Protein AF-A0A961C0J7-F1 (afdb_monomer_lite)

Secondary structure (DSSP, 8-state):
-HHHHHHHHTTEE-SS--GGGEEEETTEEEE---TT-EETTTSTTHHHHHHHHHHHHHHHHHTTT----HHHHHHHHHHHH-

pLDDT: mean 95.62, std 3.67, range [72.44, 98.31]

Sequence (82 aa):
REAMAILTQDGWVHGDLSPYNILAAGPRLVIIDLPQILSLTGHDRGFEYLRRDCTNVCRWFTARGLAADPEELYDDLLRHAF

Structure (mmCIF, N/CA/C/O backbone):
data_AF-A0A961C0J7-F1
#
_entry.id   AF-A0A961C0J7-F1
#
loop_
_atom_site.group_PDB
_atom_site.id
_atom_site.type_symbol
_atom_site.label_atom_id
_atom_site.label_alt_id
_atom_site.label_comp_id
_atom_site.label_asym_id
_atom_site.label_entity_id
_atom_site.label_seq_id
_atom_site.pdbx_PDB_ins_code
_atom_site.Cartn_x
_atom_site.Cartn_y
_atom_site.Cartn_z
_atom_site.occupancy
_atom_site.B_iso_or_equiv
_atom_site.auth_seq_id
_atom_site.auth_comp_id
_atom_site.auth_asym_id
_atom_site.auth_atom_id
_atom_site.pdbx_PDB_model_num
ATOM 1 N N . ARG A 1 1 ? -7.873 -3.930 1.839 1.00 89.56 1 ARG A N 1
ATOM 2 C CA . ARG A 1 1 ? -7.202 -5.158 1.357 1.00 89.56 1 ARG A CA 1
ATOM 3 C C . ARG A 1 1 ? -7.601 -5.438 -0.089 1.00 89.56 1 ARG A C 1
ATOM 5 O O . ARG A 1 1 ? -6.771 -5.201 -0.945 1.00 89.56 1 ARG A O 1
ATOM 12 N N . GLU A 1 2 ? -8.866 -5.764 -0.375 1.00 93.06 2 GLU A N 1
ATOM 13 C CA . GLU A 1 2 ? -9.374 -6.105 -1.726 1.00 93.06 2 GLU A CA 1
ATOM 14 C C . GLU A 1 2 ? -8.889 -5.193 -2.871 1.00 93.06 2 GLU A C 1
ATOM 16 O O . GLU A 1 2 ? -8.324 -5.687 -3.836 1.00 93.06 2 GLU A O 1
ATOM 21 N N . ALA A 1 3 ? -9.013 -3.866 -2.749 1.00 94.06 3 ALA A N 1
ATOM 22 C CA . ALA A 1 3 ? -8.563 -2.947 -3.804 1.00 94.06 3 ALA A CA 1
ATOM 23 C C . ALA A 1 3 ? -7.057 -3.055 -4.122 1.00 94.06 3 ALA A C 1
ATOM 25 O O . ALA A 1 3 ? -6.663 -2.958 -5.280 1.00 94.06 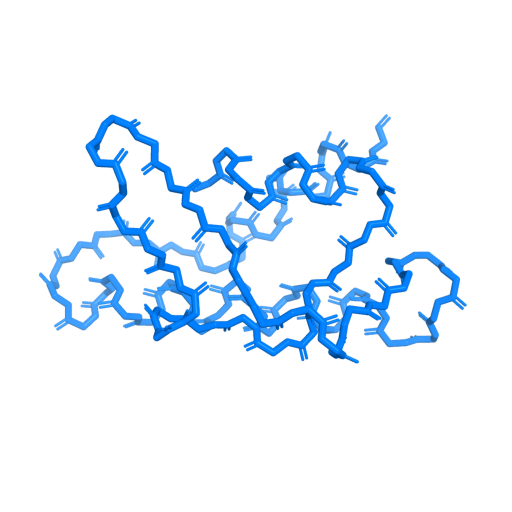3 ALA A O 1
ATOM 26 N N . MET A 1 4 ? -6.215 -3.281 -3.106 1.00 95.75 4 MET A N 1
ATOM 27 C CA . MET A 1 4 ? -4.781 -3.513 -3.314 1.00 95.75 4 MET A CA 1
ATOM 28 C C . MET A 1 4 ? -4.526 -4.900 -3.911 1.00 95.75 4 MET A C 1
ATOM 30 O O . MET A 1 4 ? -3.611 -5.043 -4.713 1.00 95.75 4 MET A O 1
ATOM 34 N N . ALA A 1 5 ? -5.334 -5.904 -3.552 1.00 95.81 5 ALA A N 1
ATOM 35 C CA . ALA A 1 5 ? -5.217 -7.255 -4.097 1.00 95.81 5 ALA A CA 1
ATOM 36 C C . ALA A 1 5 ? -5.509 -7.275 -5.599 1.00 95.81 5 ALA A C 1
ATOM 38 O O . ALA A 1 5 ? -4.702 -7.813 -6.342 1.00 95.81 5 ALA A O 1
ATOM 39 N N . ILE A 1 6 ? -6.574 -6.601 -6.045 1.00 95.12 6 ILE A N 1
ATOM 40 C CA . ILE A 1 6 ? -6.907 -6.460 -7.473 1.00 95.12 6 ILE A CA 1
ATOM 41 C C . ILE A 1 6 ? -5.766 -5.772 -8.232 1.00 95.12 6 ILE A C 1
ATOM 43 O O . ILE A 1 6 ? -5.309 -6.272 -9.253 1.00 95.12 6 ILE A O 1
ATOM 47 N N . LEU A 1 7 ? -5.246 -4.658 -7.704 1.00 95.12 7 LEU A N 1
ATOM 48 C CA . LEU A 1 7 ? -4.131 -3.949 -8.338 1.00 95.12 7 LEU A CA 1
ATOM 49 C C . LEU A 1 7 ? -2.884 -4.843 -8.474 1.00 95.12 7 LEU A C 1
ATOM 51 O O . LEU A 1 7 ? -2.246 -4.868 -9.523 1.00 95.12 7 LEU A O 1
ATOM 55 N N . THR A 1 8 ? -2.575 -5.601 -7.418 1.00 96.50 8 THR A N 1
ATOM 56 C CA . THR A 1 8 ? -1.437 -6.532 -7.374 1.00 96.50 8 THR A CA 1
ATOM 57 C C . THR A 1 8 ? -1.638 -7.713 -8.334 1.00 96.50 8 THR A C 1
ATOM 59 O O . THR A 1 8 ? -0.700 -8.084 -9.035 1.00 96.50 8 THR A O 1
ATOM 62 N N . GLN A 1 9 ? -2.855 -8.268 -8.404 1.00 96.69 9 GLN A N 1
ATOM 63 C CA . GLN A 1 9 ? -3.266 -9.329 -9.338 1.00 96.69 9 GLN A CA 1
ATOM 64 C C . GLN A 1 9 ? -3.067 -8.926 -10.795 1.00 96.69 9 GLN A C 1
ATOM 66 O O . GLN A 1 9 ? -2.598 -9.724 -11.602 1.00 96.69 9 GLN A O 1
ATOM 71 N N . ASP A 1 10 ? -3.359 -7.668 -11.114 1.00 96.00 10 ASP A N 1
ATOM 72 C CA . ASP A 1 10 ? -3.153 -7.112 -12.449 1.00 96.00 10 ASP A CA 1
ATOM 73 C C . ASP A 1 10 ? -1.665 -6.826 -12.753 1.00 96.00 10 ASP A C 1
ATOM 75 O O . ASP A 1 10 ? -1.329 -6.311 -13.822 1.00 96.00 10 ASP A O 1
ATOM 79 N N . GLY A 1 11 ? -0.754 -7.170 -11.835 1.00 96.56 11 GLY A N 1
ATOM 80 C CA . GLY A 1 11 ? 0.690 -7.018 -11.991 1.00 96.56 11 GLY A CA 1
ATOM 81 C C . GLY A 1 11 ? 1.199 -5.609 -11.694 1.00 96.56 11 GLY A C 1
ATOM 82 O O . GLY A 1 11 ? 2.313 -5.266 -12.107 1.00 96.56 11 GLY A O 1
ATOM 83 N N . TRP A 1 12 ? 0.414 -4.795 -10.984 1.00 97.38 12 TRP A N 1
ATOM 84 C CA . TRP A 1 12 ? 0.728 -3.400 -10.699 1.00 97.38 12 TRP A CA 1
ATOM 85 C C . TRP A 1 12 ? 0.931 -3.117 -9.214 1.00 97.38 12 TRP A C 1
ATOM 87 O O . TRP A 1 12 ? 0.348 -3.733 -8.326 1.00 97.38 12 TRP A O 1
ATOM 97 N N . VAL A 1 13 ? 1.742 -2.100 -8.953 1.00 97.50 13 VAL A N 1
ATOM 98 C CA . VAL A 1 13 ? 1.936 -1.490 -7.641 1.00 97.50 13 VAL A CA 1
ATOM 99 C C . VAL A 1 13 ? 1.681 -0.004 -7.803 1.00 97.50 13 VAL A C 1
ATOM 101 O O . VAL A 1 13 ? 2.171 0.596 -8.758 1.00 97.50 13 VAL A O 1
ATOM 104 N N . HIS A 1 14 ? 0.924 0.605 -6.889 1.00 97.44 14 HIS A N 1
ATOM 105 C CA . HIS A 1 14 ? 0.660 2.043 -6.960 1.00 97.44 14 HIS A CA 1
ATOM 106 C C . HIS A 1 14 ? 1.954 2.843 -6.830 1.00 97.44 14 HIS A C 1
ATOM 108 O O . HIS A 1 14 ? 2.111 3.874 -7.476 1.00 97.44 14 HIS A O 1
ATOM 114 N N . GLY A 1 15 ? 2.864 2.400 -5.964 1.00 96.06 15 GLY A N 1
ATOM 115 C CA . GLY A 1 15 ? 4.199 2.965 -5.863 1.00 96.06 15 GLY A CA 1
ATOM 116 C C . GLY A 1 15 ? 4.266 4.247 -5.050 1.00 96.06 15 GLY A C 1
ATOM 117 O O . GLY A 1 15 ? 5.366 4.743 -4.865 1.00 96.06 15 GLY A O 1
ATOM 118 N N . ASP A 1 16 ? 3.148 4.753 -4.524 1.00 96.56 16 ASP A N 1
ATOM 119 C CA . ASP A 1 16 ? 3.047 5.872 -3.569 1.00 96.56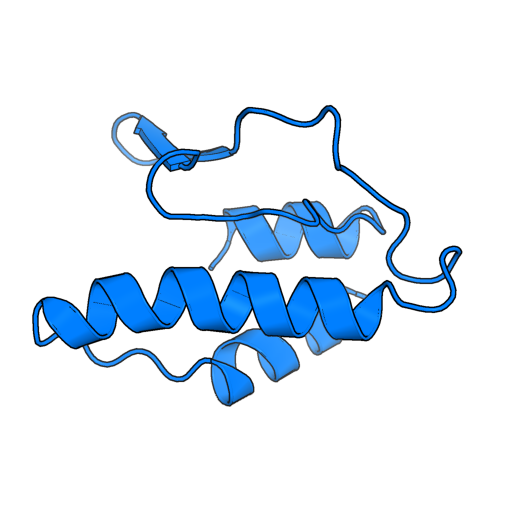 16 ASP A CA 1
ATOM 120 C C . ASP A 1 16 ? 1.720 5.841 -2.798 1.00 96.56 16 ASP A C 1
ATOM 122 O O . ASP A 1 16 ? 1.113 6.868 -2.494 1.00 96.56 16 ASP A O 1
ATOM 126 N N . LEU A 1 17 ? 1.222 4.637 -2.503 1.00 97.31 17 LEU A N 1
ATOM 127 C CA . LEU A 1 17 ? -0.091 4.501 -1.899 1.00 97.31 17 LEU A CA 1
ATOM 128 C C . LEU A 1 17 ? -0.074 5.061 -0.479 1.00 97.31 17 LEU A C 1
ATOM 130 O O . LEU A 1 17 ? 0.770 4.727 0.362 1.00 97.31 17 LEU A O 1
ATOM 134 N N . SER A 1 18 ? -1.073 5.886 -0.199 1.00 95.75 18 SER A N 1
ATOM 135 C CA . SER A 1 18 ? -1.343 6.416 1.124 1.00 95.75 18 SER A CA 1
ATOM 136 C C . SER A 1 18 ? -2.855 6.580 1.318 1.00 95.75 18 SER A C 1
ATOM 138 O O . SER A 1 18 ? -3.610 6.590 0.346 1.00 95.75 18 SER A O 1
ATOM 140 N N . PRO A 1 19 ? -3.324 6.759 2.560 1.00 94.12 19 PRO A N 1
ATOM 141 C CA . PRO A 1 19 ? -4.733 7.028 2.855 1.00 94.12 19 PRO A CA 1
ATOM 142 C C . PRO A 1 19 ? -5.299 8.267 2.151 1.00 94.12 19 PRO A C 1
ATOM 144 O O . PRO A 1 19 ? -6.511 8.381 2.018 1.00 94.12 19 PRO A O 1
ATOM 147 N N . TYR A 1 20 ? -4.443 9.198 1.719 1.00 95.00 20 TYR A N 1
ATOM 148 C CA . TYR A 1 20 ? -4.859 10.395 0.987 1.00 95.00 20 TYR A CA 1
ATOM 149 C C . TYR A 1 20 ? -5.257 10.086 -0.463 1.00 95.00 20 TYR A C 1
ATOM 151 O O . TYR A 1 20 ? -6.090 10.792 -1.023 1.00 95.00 20 TYR A O 1
ATOM 159 N N . ASN A 1 21 ? -4.737 8.989 -1.022 1.00 96.62 21 ASN A N 1
ATOM 160 C CA . ASN A 1 21 ? -5.017 8.530 -2.385 1.00 96.62 21 ASN A CA 1
ATOM 161 C C . ASN A 1 21 ? -6.011 7.350 -2.405 1.00 96.62 21 ASN A C 1
ATOM 163 O O . ASN A 1 21 ? -6.141 6.642 -3.404 1.00 96.62 21 ASN A O 1
ATOM 167 N N . ILE A 1 22 ? -6.733 7.136 -1.297 1.00 96.25 22 ILE A N 1
ATOM 168 C CA . ILE A 1 22 ? -7.792 6.133 -1.164 1.00 96.25 22 ILE A CA 1
ATOM 169 C C . ILE A 1 22 ? -9.096 6.846 -0.817 1.00 96.25 22 ILE A C 1
ATOM 171 O O . ILE A 1 22 ? -9.252 7.411 0.264 1.00 96.25 22 ILE A O 1
ATOM 175 N N . LEU A 1 23 ? -10.066 6.773 -1.720 1.00 96.31 23 LEU A N 1
ATOM 176 C CA . LEU A 1 23 ? -11.398 7.317 -1.504 1.00 96.31 23 LEU A CA 1
ATOM 177 C C . LEU A 1 23 ? -12.318 6.237 -0.930 1.00 96.31 23 LEU A C 1
ATOM 179 O O . LEU A 1 23 ? -12.472 5.158 -1.507 1.00 96.31 23 LEU A O 1
ATOM 183 N N . ALA A 1 24 ? -12.976 6.551 0.186 1.00 93.94 24 ALA A N 1
ATOM 184 C CA . ALA A 1 24 ? -14.083 5.757 0.706 1.00 93.94 24 ALA A CA 1
ATOM 185 C C . ALA A 1 24 ? -15.356 6.072 -0.101 1.00 93.94 24 ALA A C 1
ATOM 187 O O . ALA A 1 24 ? -16.063 7.041 0.176 1.00 93.94 24 ALA A O 1
ATOM 188 N N . ALA A 1 25 ? -15.635 5.268 -1.126 1.00 92.50 25 ALA A N 1
ATOM 189 C CA . ALA A 1 25 ? -16.760 5.439 -2.041 1.00 92.50 25 ALA A CA 1
ATOM 190 C C . ALA A 1 25 ? -17.911 4.488 -1.665 1.00 92.50 25 ALA A C 1
ATOM 192 O O . ALA A 1 25 ? -18.183 3.491 -2.341 1.00 92.50 25 ALA A O 1
ATOM 193 N N . GLY A 1 26 ? -18.582 4.786 -0.549 1.00 92.44 26 GLY A N 1
ATOM 194 C CA . GLY A 1 26 ? -19.657 3.949 -0.014 1.00 92.44 26 GLY A CA 1
ATOM 195 C C . GLY A 1 26 ? -19.140 2.554 0.371 1.00 92.44 26 GLY A C 1
ATOM 196 O O . GLY A 1 26 ? -18.251 2.470 1.215 1.00 92.44 26 GLY A O 1
ATOM 197 N N . PRO A 1 27 ? -19.660 1.459 -0.221 1.00 91.25 27 PRO A N 1
ATOM 198 C CA . PRO A 1 27 ? -19.203 0.105 0.094 1.00 91.25 27 PRO A CA 1
ATOM 199 C C . PRO A 1 27 ? -17.865 -0.267 -0.566 1.00 91.25 27 PRO A C 1
ATOM 201 O O . PRO A 1 27 ? -17.387 -1.378 -0.363 1.00 91.25 27 PRO A O 1
ATOM 204 N N . ARG A 1 28 ? -17.276 0.611 -1.390 1.00 89.38 28 ARG A N 1
ATOM 205 C CA . ARG A 1 28 ? -16.045 0.335 -2.143 1.00 89.38 28 ARG A CA 1
ATOM 206 C C . ARG A 1 28 ? -14.935 1.307 -1.768 1.00 89.38 28 ARG A C 1
ATOM 208 O O . ARG A 1 28 ? -15.189 2.453 -1.401 1.00 89.38 28 ARG A O 1
ATOM 215 N N . LEU A 1 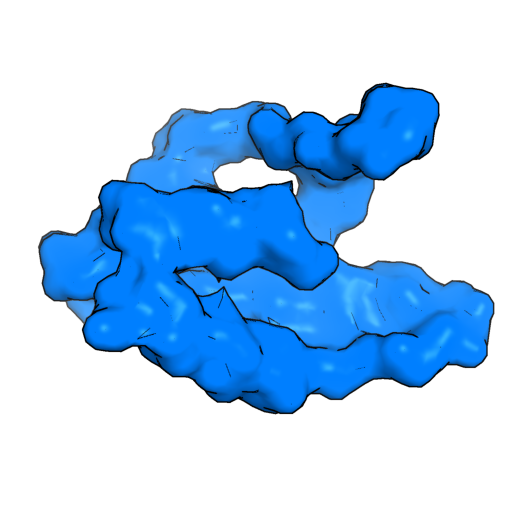29 ? -13.697 0.855 -1.932 1.00 93.62 29 LEU A N 1
ATOM 216 C CA . LEU A 1 29 ? -12.523 1.723 -1.937 1.00 93.62 29 LEU A CA 1
ATOM 217 C C . LEU A 1 29 ? -12.128 2.017 -3.382 1.00 93.62 29 LEU A C 1
ATOM 219 O O . LEU A 1 29 ? -12.106 1.106 -4.209 1.00 93.62 29 LEU A O 1
ATOM 223 N N . VAL A 1 30 ? -11.804 3.273 -3.673 1.00 94.31 30 VAL A N 1
ATOM 224 C CA . VAL A 1 30 ? -11.265 3.690 -4.972 1.00 94.31 30 VAL A CA 1
ATOM 225 C C . VAL A 1 30 ? -9.852 4.206 -4.756 1.00 94.31 30 VAL A C 1
ATOM 227 O O . VAL A 1 30 ? -9.644 5.136 -3.981 1.00 94.31 30 VAL A O 1
ATOM 230 N N . ILE A 1 31 ? -8.893 3.585 -5.435 1.00 96.19 31 ILE A N 1
ATOM 231 C CA . ILE A 1 31 ? -7.505 4.037 -5.479 1.00 96.19 31 ILE A CA 1
ATOM 232 C C . ILE A 1 31 ? -7.378 5.042 -6.629 1.00 96.19 31 ILE A C 1
ATOM 234 O O . ILE A 1 31 ? -7.822 4.764 -7.744 1.00 96.19 31 ILE A O 1
ATOM 238 N N . ILE A 1 32 ? -6.817 6.213 -6.346 1.00 96.19 32 ILE A N 1
ATOM 239 C CA . ILE A 1 32 ? -6.618 7.307 -7.309 1.00 96.19 32 ILE A CA 1
ATOM 240 C C . ILE A 1 32 ? -5.137 7.679 -7.395 1.00 96.19 32 ILE A C 1
ATOM 242 O O . ILE A 1 32 ? -4.331 7.102 -6.683 1.00 96.19 32 ILE A O 1
ATOM 246 N N . ASP A 1 33 ? -4.805 8.662 -8.235 1.00 95.38 33 ASP A N 1
ATOM 247 C CA . ASP A 1 33 ? -3.445 9.201 -8.369 1.00 95.38 33 ASP A CA 1
ATOM 248 C C . ASP A 1 33 ? -2.422 8.140 -8.818 1.00 95.38 33 ASP A C 1
ATOM 250 O O . ASP A 1 33 ? -1.465 7.794 -8.130 1.00 95.38 33 ASP A O 1
ATOM 254 N N . LEU A 1 34 ? -2.625 7.644 -10.045 1.00 94.12 34 LEU A N 1
ATOM 255 C CA . LEU A 1 34 ? -1.817 6.588 -10.661 1.00 94.12 34 LEU A CA 1
ATOM 256 C C . LEU A 1 34 ? -0.573 7.026 -11.477 1.00 94.12 34 LEU A C 1
ATOM 258 O O . LEU A 1 34 ? -0.004 6.145 -12.122 1.00 94.12 34 LEU A O 1
ATOM 262 N N . PRO A 1 35 ? -0.081 8.289 -11.527 1.00 92.62 35 PRO A N 1
ATOM 263 C CA . PRO A 1 35 ? 1.096 8.590 -12.350 1.00 92.62 35 PRO A CA 1
ATOM 264 C C . PRO A 1 35 ? 2.375 7.893 -11.850 1.00 92.62 35 PRO A C 1
ATOM 266 O O . PRO A 1 35 ? 3.344 7.827 -12.598 1.00 92.62 35 PRO A O 1
ATOM 269 N N . GLN A 1 36 ? 2.379 7.371 -10.615 1.00 89.94 36 GLN A N 1
ATOM 270 C CA . GLN A 1 36 ? 3.495 6.626 -10.013 1.00 89.94 36 GLN A CA 1
ATOM 271 C C . GLN A 1 36 ? 3.349 5.097 -10.106 1.00 89.94 36 GLN A C 1
ATOM 273 O O . GLN A 1 36 ? 4.186 4.374 -9.562 1.00 89.94 36 GLN A O 1
ATOM 278 N N . ILE A 1 37 ? 2.305 4.595 -10.781 1.00 96.31 37 ILE A N 1
ATOM 279 C CA . ILE A 1 37 ? 2.069 3.155 -10.913 1.00 96.31 37 ILE A CA 1
ATOM 280 C C . ILE A 1 37 ? 3.228 2.484 -11.660 1.00 96.31 37 ILE A C 1
ATOM 282 O O . ILE A 1 37 ? 3.729 2.991 -12.666 1.00 96.31 37 ILE A O 1
ATOM 286 N N . LEU A 1 38 ? 3.650 1.321 -11.177 1.00 96.56 38 LEU A N 1
ATOM 287 C CA . LEU A 1 38 ? 4.761 0.562 -11.744 1.00 96.56 38 LEU A CA 1
ATOM 288 C C . LEU A 1 38 ? 4.455 -0.931 -11.776 1.00 96.56 38 LEU A C 1
ATOM 290 O O . LEU A 1 38 ? 3.619 -1.429 -11.022 1.00 96.56 38 LEU A O 1
ATOM 294 N N . SER A 1 39 ? 5.138 -1.652 -12.664 1.00 97.25 39 SER A N 1
ATOM 295 C CA . SER A 1 39 ? 4.994 -3.104 -12.756 1.00 97.25 39 SER A CA 1
ATOM 296 C C . SER A 1 39 ? 5.581 -3.778 -11.517 1.00 97.25 39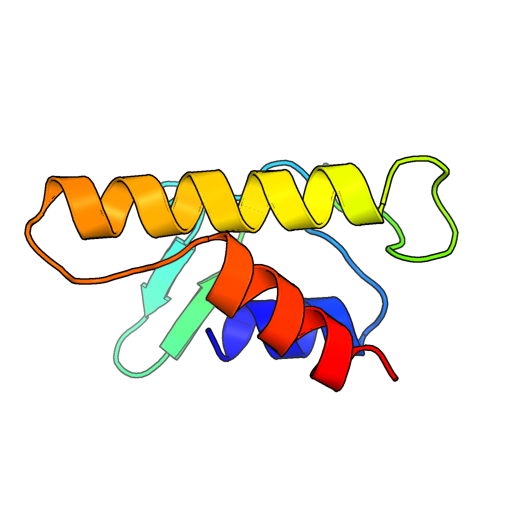 SER A C 1
ATOM 298 O O . SER A 1 39 ? 6.730 -3.520 -11.158 1.00 97.25 39 SER A O 1
ATOM 300 N N . LEU A 1 40 ? 4.811 -4.671 -10.893 1.00 97.19 40 LEU A N 1
ATOM 301 C CA . LEU A 1 40 ? 5.241 -5.442 -9.728 1.00 97.19 40 LEU A CA 1
ATOM 302 C C . LEU A 1 40 ? 6.474 -6.302 -10.035 1.00 97.19 40 LEU A C 1
ATOM 304 O O . LEU A 1 40 ? 7.417 -6.332 -9.249 1.00 97.19 40 LEU A O 1
ATOM 308 N N . THR A 1 41 ? 6.466 -6.987 -11.179 1.00 96.56 41 THR A N 1
ATOM 309 C CA . THR A 1 41 ? 7.521 -7.927 -11.589 1.00 96.56 41 THR A CA 1
ATOM 310 C C . THR A 1 41 ? 8.478 -7.343 -12.625 1.00 96.56 41 THR A C 1
ATOM 312 O O . THR A 1 41 ? 9.613 -7.797 -12.726 1.00 96.56 41 THR A O 1
ATOM 315 N N . GLY A 1 42 ? 8.044 -6.338 -13.392 1.00 96.19 42 GLY A N 1
ATOM 316 C CA . GLY A 1 42 ? 8.839 -5.708 -14.448 1.00 96.19 42 GLY A CA 1
ATOM 317 C C . GLY A 1 42 ? 9.711 -4.538 -13.989 1.00 96.19 42 GLY A C 1
ATOM 318 O O . GLY A 1 42 ? 10.511 -4.044 -14.777 1.00 96.19 42 GLY A O 1
ATOM 319 N N . HIS A 1 43 ? 9.562 -4.071 -12.747 1.00 96.62 43 HIS A N 1
ATOM 320 C CA . HIS A 1 43 ? 10.386 -3.009 -12.171 1.00 96.62 43 HIS A CA 1
ATOM 321 C C . HIS A 1 43 ? 11.278 -3.574 -11.059 1.00 96.62 43 HIS A C 1
ATOM 323 O O . HIS A 1 43 ? 10.774 -4.227 -10.146 1.00 96.62 43 HIS A O 1
ATOM 329 N N . ASP A 1 44 ? 12.575 -3.243 -11.064 1.00 96.75 44 ASP A N 1
ATOM 330 C CA . ASP A 1 44 ? 13.585 -3.794 -10.133 1.00 96.75 44 ASP A CA 1
ATOM 331 C C . ASP A 1 44 ? 13.213 -3.659 -8.649 1.00 96.75 44 ASP A C 1
ATOM 333 O O . ASP A 1 44 ? 13.627 -4.451 -7.806 1.00 96.75 44 ASP A O 1
ATOM 337 N N . ARG A 1 45 ? 12.419 -2.636 -8.324 1.00 97.12 45 ARG A N 1
ATOM 338 C CA . ARG A 1 45 ? 11.968 -2.331 -6.958 1.00 97.12 45 ARG A CA 1
ATOM 339 C C . ARG A 1 45 ? 10.479 -2.581 -6.713 1.00 97.12 45 ARG A C 1
ATOM 341 O O . ARG A 1 45 ? 9.955 -2.113 -5.710 1.00 97.12 45 ARG A O 1
ATOM 348 N N . GLY A 1 46 ? 9.771 -3.280 -7.604 1.00 97.19 46 GLY A N 1
ATOM 349 C CA . GLY A 1 46 ? 8.313 -3.445 -7.514 1.00 97.19 46 GLY A CA 1
ATOM 350 C C . GLY A 1 46 ? 7.837 -3.992 -6.163 1.00 97.19 46 GLY A C 1
ATOM 351 O O . GLY A 1 46 ? 6.980 -3.396 -5.513 1.00 97.19 46 GLY A O 1
ATOM 352 N N . PHE A 1 47 ? 8.481 -5.052 -5.675 1.00 97.56 47 PHE A N 1
ATOM 353 C CA . PHE A 1 47 ? 8.204 -5.644 -4.360 1.00 97.56 47 PHE A CA 1
ATOM 354 C C . PHE A 1 47 ? 8.494 -4.700 -3.181 1.00 97.56 47 PHE A C 1
ATOM 356 O O . PHE A 1 47 ? 7.743 -4.673 -2.206 1.00 97.56 47 PHE A O 1
ATOM 363 N N . GLU A 1 48 ? 9.552 -3.888 -3.272 1.00 98.06 48 GLU A N 1
ATOM 364 C CA . GLU A 1 48 ? 9.881 -2.877 -2.258 1.00 98.06 48 GLU A CA 1
ATOM 365 C C . GLU A 1 48 ? 8.778 -1.813 -2.176 1.00 98.06 48 GLU A C 1
ATOM 367 O O . GLU A 1 48 ? 8.309 -1.476 -1.085 1.00 98.06 48 GLU A O 1
ATOM 372 N N . TYR A 1 49 ? 8.307 -1.332 -3.330 1.00 98.00 49 TYR A N 1
ATOM 373 C CA . TYR A 1 49 ? 7.198 -0.386 -3.405 1.00 98.00 49 TYR A CA 1
ATOM 374 C C . TYR A 1 49 ? 5.890 -0.986 -2.880 1.00 98.00 49 TYR A C 1
ATOM 376 O O . TYR A 1 49 ? 5.181 -0.311 -2.135 1.00 98.00 49 TYR A O 1
ATOM 384 N N . LEU A 1 50 ? 5.601 -2.260 -3.169 1.00 97.81 50 LEU A N 1
ATOM 385 C CA . LEU A 1 50 ? 4.408 -2.935 -2.650 1.00 97.81 50 LEU A CA 1
ATOM 386 C C . LEU A 1 50 ? 4.434 -3.004 -1.117 1.00 97.81 50 LEU A C 1
ATOM 388 O O . LEU A 1 50 ? 3.446 -2.685 -0.452 1.00 97.81 50 LEU A O 1
ATOM 392 N N . ARG A 1 51 ? 5.583 -3.364 -0.537 1.00 98.19 51 ARG A N 1
ATOM 393 C CA . ARG A 1 51 ? 5.770 -3.412 0.921 1.00 98.19 51 ARG A CA 1
ATOM 394 C C . ARG A 1 51 ? 5.643 -2.028 1.563 1.00 98.19 51 ARG A C 1
ATOM 396 O O . ARG A 1 51 ? 5.063 -1.885 2.645 1.00 98.19 51 ARG A O 1
ATOM 403 N N . ARG A 1 52 ? 6.142 -0.990 0.887 1.00 98.19 52 ARG A N 1
ATOM 404 C CA . ARG A 1 52 ? 6.000 0.411 1.307 1.00 98.19 52 ARG A CA 1
ATOM 405 C C . ARG A 1 52 ? 4.540 0.863 1.302 1.00 98.19 52 ARG A C 1
ATOM 407 O O . ARG A 1 52 ? 4.090 1.452 2.284 1.00 98.19 52 ARG A O 1
ATOM 414 N N . ASP A 1 53 ? 3.801 0.542 0.246 1.00 97.88 53 ASP A N 1
ATOM 415 C CA . ASP A 1 53 ? 2.371 0.831 0.125 1.00 97.88 53 ASP A CA 1
ATOM 416 C C . ASP A 1 53 ? 1.581 0.151 1.261 1.00 97.88 53 ASP A C 1
ATOM 418 O O . ASP A 1 53 ? 0.779 0.801 1.938 1.00 97.88 53 ASP A O 1
ATOM 422 N N . CYS A 1 54 ? 1.883 -1.119 1.567 1.00 98.19 54 CYS A N 1
ATOM 423 C CA . CYS A 1 54 ? 1.311 -1.835 2.716 1.00 98.19 54 CYS A CA 1
ATOM 424 C C . CYS A 1 54 ? 1.614 -1.128 4.043 1.00 98.19 54 CYS A C 1
ATOM 426 O O . CYS A 1 54 ? 0.713 -0.890 4.850 1.00 98.19 54 CYS A O 1
ATOM 428 N N . THR A 1 55 ? 2.872 -0.733 4.251 1.00 98.31 55 THR A N 1
ATOM 429 C CA . THR A 1 55 ? 3.318 -0.012 5.452 1.00 98.31 55 THR A CA 1
ATOM 430 C C . THR A 1 55 ? 2.570 1.304 5.634 1.00 98.31 55 THR A C 1
ATOM 432 O O . THR A 1 55 ? 2.081 1.598 6.726 1.00 98.31 55 THR A O 1
ATOM 435 N N . ASN A 1 56 ? 2.438 2.093 4.568 1.00 98.00 56 ASN A N 1
ATOM 436 C CA . ASN A 1 56 ? 1.766 3.387 4.608 1.00 98.00 56 ASN A CA 1
ATOM 437 C C . ASN A 1 56 ? 0.290 3.260 4.989 1.00 98.00 56 ASN A C 1
ATOM 439 O O . ASN A 1 56 ? -0.196 4.020 5.834 1.00 98.00 56 ASN A O 1
ATOM 443 N N . VAL A 1 57 ? -0.409 2.297 4.384 1.00 97.19 57 VAL A N 1
ATOM 444 C CA . VAL A 1 57 ? -1.824 2.036 4.652 1.00 97.19 57 VAL A CA 1
ATOM 445 C C . VAL A 1 57 ? -2.009 1.509 6.075 1.00 97.19 57 VAL A C 1
ATOM 447 O O . VAL A 1 57 ? -2.771 2.099 6.843 1.00 97.19 57 VAL A O 1
ATOM 450 N N . CYS A 1 58 ? -1.277 0.463 6.473 1.00 97.94 58 CYS A N 1
ATOM 451 C CA . CYS A 1 58 ? -1.400 -0.129 7.808 1.00 97.94 58 CYS A CA 1
ATOM 452 C C . CYS A 1 58 ? -1.073 0.877 8.916 1.00 97.94 58 CYS A C 1
ATOM 454 O O . CYS A 1 58 ? -1.819 0.964 9.890 1.00 97.94 58 CYS A O 1
ATOM 456 N N . ARG A 1 59 ? -0.042 1.718 8.741 1.00 98.06 59 ARG A N 1
ATOM 457 C CA . ARG A 1 59 ? 0.316 2.779 9.700 1.00 98.06 59 ARG A CA 1
ATOM 458 C C . ARG A 1 59 ? -0.845 3.729 10.001 1.00 98.06 59 ARG A C 1
ATOM 460 O O . ARG A 1 59 ? -0.988 4.201 11.124 1.00 98.06 59 ARG A O 1
ATOM 467 N N . TRP A 1 60 ? -1.678 4.040 9.013 1.00 96.94 60 TRP A N 1
ATOM 468 C CA . TRP A 1 60 ? -2.819 4.932 9.223 1.00 96.94 60 TRP A CA 1
ATOM 469 C C . TRP A 1 60 ? -3.939 4.288 10.039 1.00 96.94 60 TRP A C 1
ATOM 471 O O . TRP A 1 60 ? -4.577 4.977 10.843 1.00 96.94 60 TRP A O 1
ATOM 481 N N . PHE A 1 61 ? -4.164 2.986 9.841 1.00 96.50 61 PHE A N 1
ATOM 482 C CA . PHE A 1 61 ? -5.133 2.203 10.605 1.00 96.50 61 PHE A CA 1
ATOM 483 C C . PHE A 1 61 ? -4.658 1.996 12.046 1.00 96.50 61 PHE A C 1
ATOM 485 O O . PHE A 1 61 ? -5.416 2.262 12.981 1.00 96.50 61 PHE A O 1
ATOM 492 N N . THR A 1 62 ? -3.391 1.625 12.246 1.00 97.94 62 THR A N 1
ATOM 493 C CA . THR A 1 62 ? -2.825 1.432 13.590 1.00 97.94 62 THR A CA 1
ATOM 494 C C . THR A 1 62 ? -2.794 2.726 14.393 1.00 97.94 62 THR A C 1
ATOM 496 O O . THR A 1 62 ? -3.142 2.717 15.573 1.00 97.94 62 THR A O 1
ATOM 499 N N . ALA A 1 63 ? -2.526 3.869 13.752 1.00 97.56 63 ALA A N 1
ATOM 500 C CA . ALA A 1 63 ? -2.645 5.188 14.380 1.00 97.56 63 ALA A CA 1
ATOM 501 C C . ALA A 1 63 ? -4.071 5.523 14.878 1.00 97.56 63 ALA A C 1
ATOM 503 O O . ALA A 1 63 ? -4.247 6.476 15.633 1.00 97.56 63 ALA A O 1
ATOM 504 N N . ARG A 1 64 ? -5.092 4.757 14.470 1.00 97.00 64 ARG A N 1
ATOM 505 C CA . ARG A 1 64 ? -6.499 4.882 14.899 1.00 97.00 64 ARG A CA 1
ATOM 506 C C . ARG A 1 64 ? -6.947 3.754 15.831 1.00 97.00 64 ARG A C 1
ATOM 508 O O . ARG A 1 64 ? -8.139 3.607 16.076 1.00 97.00 64 ARG A O 1
ATOM 515 N N . GLY A 1 65 ? -6.008 2.959 16.345 1.00 97.88 65 GLY A N 1
ATOM 516 C CA . GLY A 1 65 ? -6.297 1.840 17.243 1.00 97.88 65 GLY A CA 1
ATOM 517 C C . GLY A 1 65 ? -6.860 0.603 16.541 1.00 97.88 65 GLY A C 1
ATOM 518 O O . GLY A 1 65 ? -7.350 -0.302 17.212 1.00 97.88 65 GLY A O 1
ATOM 519 N N . LEU A 1 66 ? -6.802 0.545 15.208 1.00 97.44 66 LEU A N 1
ATOM 520 C CA . LEU A 1 66 ? -7.223 -0.622 14.438 1.00 97.44 66 LEU A CA 1
ATOM 521 C C . LEU A 1 66 ? -6.028 -1.550 14.213 1.00 97.44 66 LEU A C 1
ATOM 523 O O . LEU A 1 66 ? -4.949 -1.102 13.828 1.00 97.44 66 LEU A O 1
ATOM 527 N N . ALA A 1 67 ? -6.225 -2.849 14.434 1.00 96.75 67 ALA A N 1
ATOM 528 C CA . ALA A 1 67 ? -5.200 -3.849 14.166 1.00 96.75 67 ALA A CA 1
ATOM 529 C C . ALA A 1 6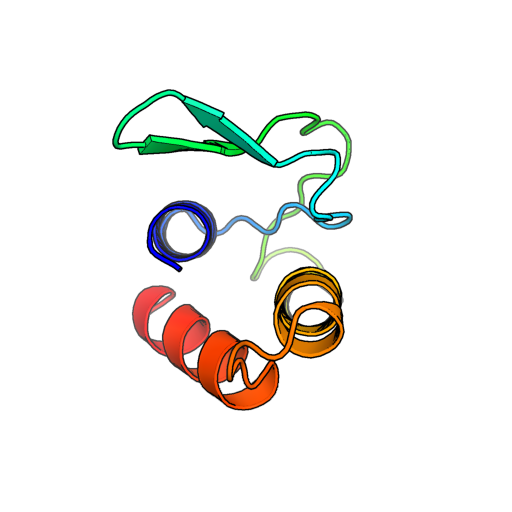7 ? -4.963 -3.965 12.652 1.00 96.75 67 ALA A C 1
ATOM 531 O O . ALA A 1 67 ? -5.876 -4.294 11.893 1.00 96.75 67 ALA A O 1
ATOM 532 N N . ALA A 1 68 ? -3.737 -3.681 12.220 1.00 97.25 68 ALA A N 1
ATOM 533 C CA . ALA A 1 68 ? -3.298 -3.845 10.843 1.00 97.25 68 ALA A CA 1
ATOM 534 C C . ALA A 1 68 ? -1.796 -4.139 10.830 1.00 97.25 68 ALA A C 1
ATOM 536 O O . ALA A 1 68 ? -1.007 -3.334 11.327 1.00 97.25 68 ALA A O 1
ATOM 537 N N . ASP A 1 69 ? -1.411 -5.278 10.263 1.00 98.00 69 ASP A N 1
ATOM 538 C CA . ASP A 1 69 ? -0.017 -5.686 10.121 1.00 98.00 69 ASP A CA 1
ATOM 539 C C . ASP A 1 69 ? 0.418 -5.505 8.652 1.00 98.00 69 ASP A C 1
ATOM 541 O O . ASP A 1 69 ? -0.228 -6.041 7.745 1.00 98.00 69 ASP A O 1
ATOM 545 N N . PRO A 1 70 ? 1.454 -4.690 8.377 1.00 98.00 70 PRO A N 1
ATOM 546 C CA . PRO A 1 70 ? 1.936 -4.478 7.018 1.00 98.00 70 PRO A CA 1
ATOM 547 C C . PRO A 1 70 ? 2.575 -5.717 6.383 1.00 98.00 70 PRO A C 1
ATOM 549 O O .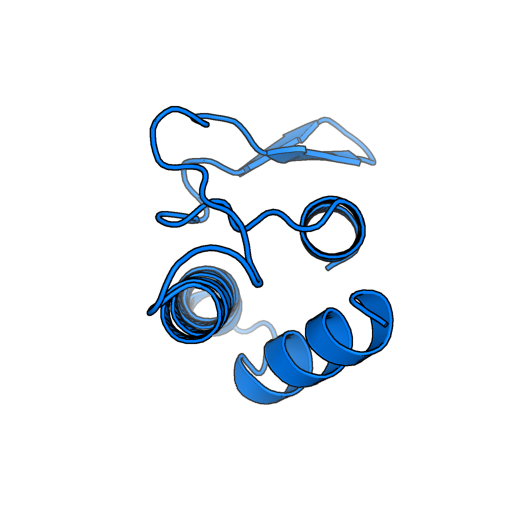 PRO A 1 70 ? 2.456 -5.863 5.170 1.00 98.00 70 PRO A O 1
ATOM 552 N N . GLU A 1 71 ? 3.212 -6.598 7.155 1.00 98.06 71 GLU A N 1
ATOM 553 C CA . GLU A 1 71 ? 3.814 -7.834 6.636 1.00 98.06 71 GLU A CA 1
ATOM 554 C C . GLU A 1 71 ? 2.737 -8.863 6.313 1.00 98.06 71 GLU A C 1
ATOM 556 O O . GLU A 1 71 ? 2.739 -9.436 5.230 1.00 98.06 71 GLU A O 1
ATOM 561 N N . GLU A 1 72 ? 1.745 -9.015 7.194 1.00 98.06 72 GLU A N 1
ATOM 562 C CA . GLU A 1 72 ? 0.587 -9.872 6.923 1.00 98.06 72 GLU A CA 1
ATOM 563 C C . GLU A 1 72 ? -0.158 -9.419 5.658 1.00 98.06 72 GLU A C 1
ATOM 565 O O . GLU A 1 72 ? -0.581 -10.242 4.847 1.00 98.06 72 GLU A O 1
ATOM 570 N N . LEU A 1 73 ? -0.337 -8.103 5.480 1.00 97.75 73 LEU A N 1
ATOM 571 C CA . LEU A 1 73 ? -0.933 -7.554 4.266 1.00 97.75 73 LEU A CA 1
ATOM 572 C C . LEU A 1 73 ? -0.062 -7.827 3.041 1.00 97.75 73 LEU A C 1
ATOM 574 O O . LEU A 1 73 ? -0.585 -8.271 2.028 1.00 97.75 73 LEU A O 1
ATOM 578 N N . TYR A 1 74 ? 1.241 -7.577 3.128 1.00 98.19 74 TYR A N 1
ATOM 579 C CA . TYR A 1 74 ? 2.170 -7.817 2.030 1.00 98.19 74 TYR A CA 1
ATOM 580 C C . TYR A 1 74 ? 2.160 -9.284 1.579 1.00 98.19 74 TYR A C 1
ATOM 582 O O . TYR A 1 74 ? 1.975 -9.556 0.393 1.00 98.19 74 TYR A O 1
ATOM 590 N N . ASP A 1 75 ? 2.261 -10.223 2.521 1.00 97.44 75 ASP A N 1
ATOM 591 C CA . ASP A 1 75 ? 2.213 -11.659 2.244 1.00 97.44 75 ASP A CA 1
ATOM 592 C C . ASP A 1 75 ? 0.882 -12.074 1.608 1.00 97.44 75 ASP A C 1
ATOM 594 O O . ASP A 1 75 ? 0.853 -12.898 0.694 1.00 97.44 75 ASP A O 1
ATOM 598 N N . ASP A 1 76 ? -0.231 -11.500 2.072 1.00 96.69 76 ASP A N 1
ATOM 599 C CA . ASP A 1 76 ? -1.546 -11.732 1.482 1.00 96.69 76 ASP A CA 1
ATOM 600 C C . ASP A 1 76 ? -1.610 -11.242 0.029 1.00 96.69 76 ASP A C 1
ATOM 602 O O . ASP A 1 76 ? -2.058 -11.981 -0.844 1.00 96.69 76 ASP A O 1
ATOM 606 N N . LEU A 1 77 ? -1.099 -10.045 -0.269 1.00 97.12 77 LEU A N 1
ATOM 607 C CA . LEU A 1 77 ? -1.067 -9.517 -1.637 1.00 97.12 77 LEU A CA 1
ATOM 608 C C . LEU A 1 77 ? -0.179 -10.360 -2.560 1.00 97.12 77 LEU A C 1
ATOM 610 O O . LEU A 1 77 ? -0.567 -10.621 -3.697 1.00 97.12 77 LEU A O 1
ATOM 614 N N . LEU A 1 78 ? 0.962 -10.854 -2.072 1.00 95.81 78 LEU A N 1
ATOM 615 C CA . LEU A 1 78 ? 1.819 -11.757 -2.845 1.00 95.81 78 LEU A CA 1
ATOM 616 C C . LEU A 1 78 ? 1.135 -13.078 -3.198 1.00 95.81 78 LEU A C 1
ATOM 618 O O . LEU A 1 78 ? 1.345 -13.583 -4.298 1.00 95.81 78 LEU A O 1
ATOM 622 N N . ARG A 1 79 ? 0.290 -13.618 -2.311 1.00 93.94 79 ARG A N 1
ATOM 623 C CA . ARG A 1 79 ? -0.525 -14.810 -2.612 1.00 93.94 79 ARG A CA 1
ATOM 624 C C . ARG A 1 79 ? -1.583 -14.568 -3.683 1.00 93.94 79 ARG A C 1
ATOM 626 O O . ARG A 1 79 ? -2.111 -15.530 -4.216 1.00 93.94 79 ARG A O 1
ATOM 633 N N . HIS A 1 80 ? -1.940 -13.313 -3.941 1.00 87.00 80 HIS A N 1
ATOM 634 C CA . HIS A 1 80 ? -2.866 -12.961 -5.012 1.00 87.00 80 HIS A CA 1
ATOM 635 C C . HIS A 1 80 ? -2.126 -12.630 -6.317 1.00 87.00 80 HIS A C 1
ATOM 637 O O . HIS A 1 80 ? -2.741 -12.666 -7.374 1.00 87.00 80 HIS A O 1
ATOM 643 N N . ALA A 1 81 ? -0.826 -12.328 -6.268 1.00 83.88 81 ALA A N 1
ATOM 644 C CA . ALA A 1 81 ? -0.023 -12.014 -7.451 1.00 83.88 81 ALA A CA 1
ATOM 645 C C . ALA A 1 81 ? 0.288 -13.240 -8.340 1.00 83.88 81 ALA A C 1
ATOM 647 O O . ALA A 1 81 ? 0.651 -13.060 -9.503 1.00 83.88 81 ALA A O 1
ATOM 648 N N . PHE A 1 82 ? 0.174 -14.460 -7.795 1.00 72.44 82 PHE A N 1
ATOM 649 C CA . PHE A 1 82 ? 0.499 -15.747 -8.430 1.00 72.44 82 PHE A CA 1
ATOM 650 C C . PHE A 1 82 ? -0.510 -16.825 -8.024 1.00 72.44 82 PHE A C 1
ATOM 652 O O . PHE A 1 82 ? -0.710 -17.766 -8.825 1.00 72.44 82 PHE A O 1
#

Foldseek 3Di:
DVVLLVQLQVQKAQLDAAPVQWDPPPVDIDGDDRPRMDGLPPDPCNLVSNLVNLVRHQVVCVVVVHDGDSVVVSVVSVVSND

Radius of gyration: 11.94 Å; chains: 1; bounding box: 33×26×32 Å